Protein AF-K1SQB2-F1 (afdb_monomer_lite)

Structure (mmCIF, N/CA/C/O backbone):
data_AF-K1SQB2-F1
#
_entry.id   AF-K1SQB2-F1
#
loop_
_atom_site.group_PDB
_atom_site.id
_atom_site.type_symbol
_atom_site.label_atom_id
_atom_site.label_alt_id
_atom_site.label_comp_id
_atom_site.labe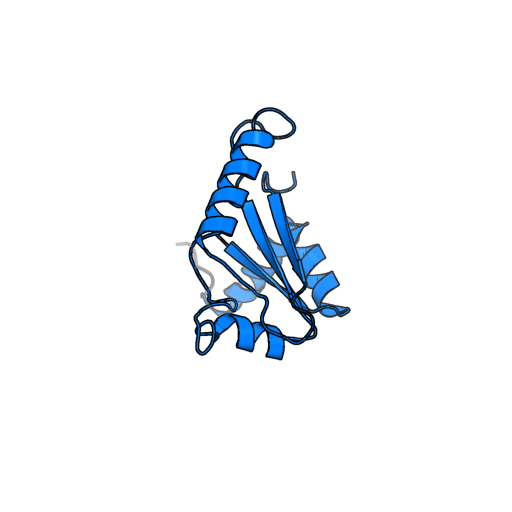l_asym_id
_atom_site.label_entity_id
_atom_site.label_seq_id
_atom_site.pdbx_PDB_ins_code
_atom_site.Cartn_x
_atom_site.Cartn_y
_atom_site.Cartn_z
_atom_site.occupancy
_atom_site.B_iso_or_equiv
_atom_site.auth_seq_id
_atom_site.auth_comp_id
_atom_site.auth_asym_id
_atom_site.auth_atom_id
_atom_site.pdbx_PDB_model_num
ATOM 1 N N . MET A 1 1 ? -14.455 -5.661 17.498 1.00 38.81 1 MET A N 1
ATOM 2 C CA . MET A 1 1 ? -14.642 -4.506 16.597 1.00 38.81 1 MET A CA 1
ATOM 3 C C . MET A 1 1 ? -13.498 -4.532 15.601 1.00 38.81 1 MET A C 1
ATOM 5 O O . MET A 1 1 ? -12.376 -4.773 16.030 1.00 38.81 1 MET A O 1
ATOM 9 N N . ALA A 1 2 ? -13.785 -4.432 14.299 1.00 43.97 2 ALA A N 1
ATOM 10 C CA . ALA A 1 2 ? -12.744 -4.338 13.270 1.00 43.97 2 ALA A CA 1
ATOM 11 C C . ALA A 1 2 ? -11.840 -3.124 13.569 1.00 43.97 2 ALA A C 1
ATOM 13 O O . ALA A 1 2 ? -12.333 -2.174 14.186 1.00 43.97 2 ALA A O 1
ATOM 14 N N . PRO A 1 3 ? -10.546 -3.140 13.206 1.00 58.38 3 PRO A N 1
ATOM 15 C CA . PRO A 1 3 ? -9.677 -2.017 13.519 1.00 58.38 3 PRO A CA 1
ATOM 16 C C . PRO A 1 3 ? -10.217 -0.755 12.834 1.00 58.38 3 PRO A C 1
ATOM 18 O O . PRO A 1 3 ? -10.704 -0.818 11.707 1.00 58.38 3 PRO A O 1
ATOM 21 N N . HIS A 1 4 ? -10.173 0.378 13.539 1.00 74.69 4 HIS A N 1
ATOM 22 C CA . HIS A 1 4 ? -10.635 1.698 13.092 1.00 74.69 4 HIS A CA 1
ATOM 23 C C . HIS A 1 4 ? -9.730 2.287 11.992 1.00 74.69 4 HIS A C 1
ATOM 25 O O . HIS A 1 4 ? -9.254 3.414 12.104 1.00 74.69 4 HIS A O 1
ATOM 31 N N . CYS A 1 5 ? -9.444 1.514 10.950 1.00 83.31 5 CYS A N 1
ATOM 32 C CA . CYS A 1 5 ? -8.560 1.894 9.863 1.00 83.31 5 CYS A CA 1
ATOM 33 C C . CYS A 1 5 ? -9.276 1.838 8.511 1.00 83.31 5 CYS A C 1
ATOM 35 O O . CYS A 1 5 ? -10.364 1.272 8.358 1.00 83.31 5 CYS A O 1
ATOM 37 N N . VAL A 1 6 ? -8.651 2.481 7.535 1.00 88.75 6 VAL A N 1
ATOM 38 C CA . VAL A 1 6 ? -9.061 2.529 6.134 1.00 88.75 6 VAL A CA 1
ATOM 39 C C . VAL A 1 6 ? -7.988 1.823 5.322 1.00 88.75 6 VAL A C 1
ATOM 41 O O . VAL A 1 6 ? -6.798 2.020 5.564 1.00 88.75 6 VAL A O 1
ATOM 44 N N . TYR A 1 7 ? -8.397 1.024 4.342 1.00 89.94 7 TYR A N 1
ATOM 45 C CA . TYR A 1 7 ? -7.470 0.350 3.440 1.00 89.94 7 TYR A CA 1
ATOM 46 C C . TYR A 1 7 ? -7.554 0.959 2.041 1.00 89.94 7 TYR A C 1
ATOM 48 O O . TYR A 1 7 ? -8.592 0.876 1.386 1.00 89.94 7 TYR A O 1
ATOM 56 N N . ALA A 1 8 ? -6.456 1.549 1.574 1.00 92.62 8 ALA A N 1
ATOM 57 C CA . ALA A 1 8 ? -6.268 1.904 0.174 1.00 92.62 8 ALA A CA 1
ATOM 58 C C . ALA A 1 8 ? -5.787 0.657 -0.582 1.00 92.62 8 ALA A C 1
ATOM 60 O O . ALA A 1 8 ? -4.720 0.122 -0.286 1.00 92.62 8 ALA A O 1
ATOM 61 N N . VAL A 1 9 ? -6.594 0.152 -1.516 1.00 93.12 9 VAL A N 1
ATOM 62 C CA . VAL A 1 9 ? -6.313 -1.107 -2.220 1.00 93.12 9 VAL A CA 1
ATOM 63 C C . VAL A 1 9 ? -5.811 -0.817 -3.630 1.00 93.12 9 VAL A C 1
ATOM 65 O O . VAL A 1 9 ? -6.504 -0.181 -4.422 1.00 93.12 9 VAL A O 1
ATOM 68 N N . TYR A 1 10 ? -4.632 -1.337 -3.960 1.00 94.38 10 TYR A N 1
ATOM 69 C CA . TYR A 1 10 ? -3.994 -1.197 -5.263 1.00 94.38 10 TYR A CA 1
ATOM 70 C C . TYR A 1 10 ? -3.811 -2.568 -5.907 1.00 94.38 10 TYR A C 1
ATOM 72 O O . TYR A 1 10 ? -3.407 -3.529 -5.251 1.00 94.38 10 TYR A O 1
ATOM 80 N N . ASN A 1 11 ? -4.073 -2.668 -7.210 1.00 92.12 11 ASN A N 1
ATOM 81 C CA . ASN A 1 11 ? -3.845 -3.892 -7.971 1.00 92.12 11 ASN A CA 1
ATOM 82 C C . ASN A 1 11 ? -2.673 -3.718 -8.931 1.00 92.12 11 ASN A C 1
ATOM 84 O O . ASN A 1 11 ? -2.754 -2.975 -9.903 1.00 92.12 11 ASN A O 1
ATOM 88 N N . THR A 1 12 ? -1.584 -4.416 -8.629 1.00 89.62 12 THR A N 1
ATOM 89 C CA . THR A 1 12 ? -0.325 -4.403 -9.383 1.00 89.62 12 THR A CA 1
ATOM 90 C C . THR A 1 12 ? -0.343 -5.375 -10.567 1.00 89.62 12 THR A C 1
ATOM 92 O O . THR A 1 12 ? 0.456 -5.245 -11.497 1.00 89.62 12 THR A O 1
ATOM 95 N N . GLY A 1 13 ?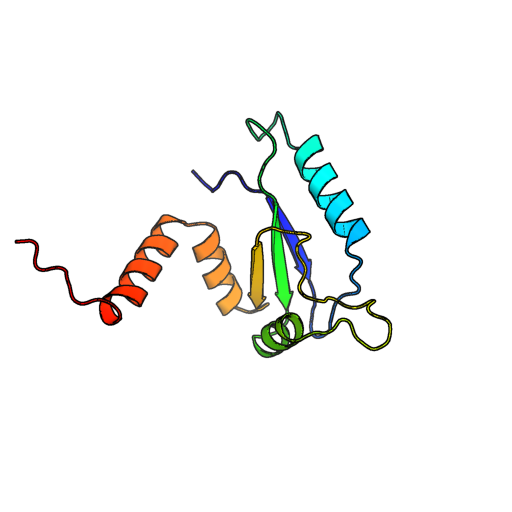 -1.263 -6.347 -10.573 1.00 87.44 13 GLY A N 1
ATOM 96 C CA . GLY A 1 13 ? -1.243 -7.455 -11.523 1.00 87.44 13 GLY A CA 1
ATOM 97 C C . GLY A 1 13 ? 0.100 -8.187 -11.466 1.00 87.44 13 GLY A C 1
ATOM 98 O O . GLY A 1 13 ? 0.449 -8.759 -10.434 1.00 87.44 13 GLY A O 1
ATOM 99 N N . ASN A 1 14 ? 0.858 -8.121 -12.565 1.00 87.75 14 ASN A N 1
ATOM 100 C CA . ASN A 1 14 ? 2.172 -8.766 -12.707 1.00 87.75 14 ASN A CA 1
ATOM 101 C C . ASN A 1 14 ? 3.310 -7.746 -12.921 1.00 87.75 14 ASN A C 1
ATOM 103 O O . ASN A 1 14 ? 4.402 -8.107 -13.372 1.00 87.75 14 ASN A O 1
ATOM 107 N N . THR A 1 15 ? 3.057 -6.455 -12.678 1.00 89.94 15 THR A N 1
ATOM 108 C CA . THR A 1 15 ? 4.001 -5.369 -12.984 1.00 89.94 15 THR A CA 1
ATOM 109 C C . THR A 1 15 ? 4.040 -4.314 -11.886 1.00 89.94 15 THR A C 1
ATOM 111 O O . THR A 1 15 ? 3.095 -4.152 -11.124 1.00 89.94 15 THR A O 1
ATOM 114 N N . LEU A 1 16 ? 5.134 -3.554 -11.811 1.00 91.75 16 LEU A N 1
ATOM 115 C CA . LEU A 1 16 ? 5.215 -2.429 -10.883 1.00 91.75 16 LEU A CA 1
ATOM 116 C C . LEU A 1 16 ? 4.229 -1.328 -11.293 1.00 91.75 16 LEU A C 1
ATOM 118 O O . LEU A 1 16 ? 4.191 -0.915 -12.453 1.00 91.75 16 LEU A O 1
ATOM 122 N N . LEU A 1 17 ? 3.465 -0.833 -10.321 1.00 91.81 17 LEU A N 1
ATOM 123 C CA . LEU A 1 17 ? 2.553 0.291 -10.509 1.00 91.81 17 LEU A CA 1
ATOM 124 C C . LEU A 1 17 ? 3.324 1.572 -10.803 1.00 91.81 17 LEU A C 1
ATOM 126 O O . LEU A 1 17 ? 4.430 1.770 -10.301 1.00 91.81 17 LEU A O 1
ATOM 130 N N . LYS A 1 18 ? 2.702 2.481 -11.556 1.00 92.94 18 LYS A N 1
ATOM 131 C CA . LYS A 1 18 ? 3.126 3.881 -11.526 1.00 92.94 18 LYS A CA 1
ATOM 132 C C . LYS A 1 18 ? 2.807 4.450 -10.153 1.00 92.94 18 LYS A C 1
ATOM 134 O O . LYS A 1 18 ? 1.702 4.250 -9.658 1.00 92.94 18 LYS A O 1
ATOM 139 N N . TRP A 1 19 ? 3.770 5.144 -9.568 1.00 94.44 19 TRP A N 1
ATOM 140 C CA . TRP A 1 19 ? 3.669 5.620 -8.198 1.00 94.44 19 TRP A CA 1
ATOM 141 C C . TRP A 1 19 ? 4.303 6.995 -8.067 1.00 94.44 19 TRP A C 1
ATOM 143 O O . TRP A 1 19 ? 5.379 7.245 -8.615 1.00 94.44 19 TRP A O 1
ATOM 153 N N . GLU A 1 20 ? 3.633 7.888 -7.349 1.00 94.38 20 GLU A N 1
ATOM 154 C CA . GLU A 1 20 ? 4.118 9.240 -7.103 1.00 94.38 20 GLU A CA 1
ATOM 155 C C . GLU A 1 20 ? 3.850 9.618 -5.648 1.00 94.38 20 GLU A C 1
ATOM 157 O O . GLU A 1 20 ? 2.711 9.841 -5.243 1.00 94.38 20 GLU A O 1
ATOM 162 N N . TYR A 1 21 ? 4.925 9.705 -4.867 1.00 93.00 21 TYR A N 1
ATOM 163 C CA . TYR A 1 21 ? 4.865 9.887 -3.418 1.00 93.00 21 TYR A CA 1
ATOM 164 C C . TYR A 1 21 ? 4.010 11.087 -2.981 1.00 93.00 21 TYR A C 1
ATOM 166 O O . TYR A 1 21 ? 3.226 10.976 -2.040 1.00 93.00 21 TYR A O 1
ATOM 174 N N . LYS A 1 22 ? 4.122 12.248 -3.646 1.00 93.38 22 LYS A N 1
ATOM 175 C CA . LYS A 1 22 ? 3.385 13.448 -3.214 1.00 93.38 22 LYS A CA 1
ATOM 176 C C . LYS A 1 22 ? 1.885 13.300 -3.437 1.00 93.38 22 LYS A C 1
ATOM 178 O O . LYS A 1 22 ? 1.110 13.832 -2.643 1.00 93.38 22 LYS A O 1
ATOM 183 N N . THR A 1 23 ? 1.479 12.608 -4.495 1.00 93.81 23 THR A N 1
ATOM 184 C CA . THR A 1 23 ? 0.079 12.291 -4.776 1.00 93.81 23 THR A CA 1
ATOM 185 C C . THR A 1 23 ? -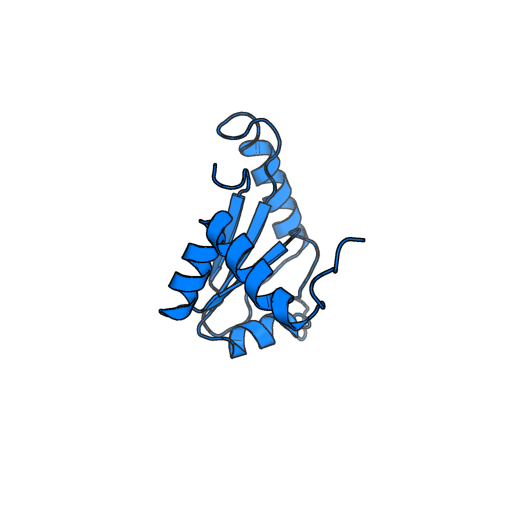0.484 11.382 -3.692 1.00 93.81 23 THR A C 1
ATOM 187 O O . THR A 1 23 ? -1.537 11.698 -3.146 1.00 93.81 23 THR A O 1
ATOM 190 N N . GLU A 1 24 ? 0.245 10.340 -3.296 1.00 94.44 24 GLU A N 1
ATOM 191 C CA . GLU A 1 24 ? -0.222 9.389 -2.277 1.00 94.44 24 GLU A CA 1
ATOM 192 C C . GLU A 1 24 ? -0.281 10.015 -0.876 1.00 94.44 24 GLU A C 1
ATOM 194 O O . GLU A 1 24 ? -1.267 9.844 -0.164 1.00 94.44 24 GLU A O 1
ATOM 199 N N . VAL A 1 25 ? 0.693 10.854 -0.500 1.00 94.69 25 VAL A N 1
ATOM 200 C CA . VAL A 1 25 ? 0.633 11.625 0.760 1.00 94.69 25 VAL A CA 1
ATOM 201 C C . VAL A 1 25 ? -0.585 12.552 0.790 1.00 94.69 25 VAL A C 1
ATOM 203 O O . VAL A 1 25 ? -1.271 12.652 1.809 1.00 94.69 25 VAL A O 1
ATOM 206 N N . ARG A 1 26 ? -0.882 13.229 -0.327 1.00 95.44 26 ARG A N 1
ATOM 207 C CA . ARG A 1 26 ? -2.070 14.089 -0.440 1.00 95.44 26 ARG A CA 1
ATOM 208 C C . ARG A 1 26 ? -3.358 13.280 -0.360 1.00 95.44 26 ARG A C 1
ATOM 210 O O . ARG A 1 26 ? -4.288 13.716 0.313 1.00 95.44 26 ARG A O 1
ATOM 217 N N . LEU A 1 27 ? -3.407 12.120 -1.014 1.00 93.50 27 LEU A N 1
ATOM 218 C CA . LEU A 1 27 ? -4.547 11.212 -0.956 1.00 93.50 27 LEU A CA 1
ATOM 219 C C . LEU A 1 27 ? -4.779 10.712 0.474 1.00 93.50 27 LEU A C 1
ATOM 221 O O . LEU A 1 27 ? -5.905 10.773 0.955 1.00 93.50 27 LEU A O 1
ATOM 225 N N . ASN A 1 28 ? -3.727 10.282 1.174 1.00 93.50 28 ASN A N 1
ATOM 226 C CA . ASN A 1 28 ? -3.808 9.838 2.564 1.00 93.50 28 ASN A CA 1
ATOM 227 C C . ASN A 1 28 ? -4.362 10.955 3.469 1.00 93.50 28 ASN A C 1
ATOM 229 O O . ASN A 1 28 ? -5.366 10.756 4.150 1.00 93.50 28 ASN A O 1
ATOM 233 N N . ALA A 1 29 ? -3.800 12.166 3.391 1.00 92.94 29 ALA A N 1
ATOM 234 C CA . ALA A 1 29 ? -4.301 13.318 4.145 1.00 92.94 29 ALA A CA 1
ATOM 235 C C . ALA A 1 29 ? -5.768 13.652 3.814 1.00 92.94 29 ALA A C 1
ATOM 237 O O . ALA A 1 29 ? -6.551 13.972 4.708 1.00 92.94 29 ALA A O 1
ATOM 238 N N . PHE A 1 30 ? -6.158 13.547 2.540 1.00 93.31 30 PHE A N 1
ATOM 239 C CA . PHE A 1 30 ? -7.537 13.765 2.107 1.00 93.31 30 PHE A CA 1
ATOM 240 C C . PHE A 1 30 ? -8.497 12.719 2.687 1.00 93.31 30 PHE A C 1
ATOM 242 O O . PHE A 1 30 ? -9.550 13.083 3.205 1.00 93.31 30 PHE A O 1
ATOM 249 N N . LEU A 1 31 ? -8.127 11.436 2.656 1.00 90.75 31 LEU A N 1
ATOM 250 C CA . LEU A 1 31 ? -8.921 10.350 3.236 1.00 90.75 31 LEU A CA 1
ATOM 251 C C . LEU A 1 31 ? -9.089 10.527 4.746 1.00 90.75 31 LEU A C 1
ATOM 253 O O . LEU A 1 31 ? -10.206 10.428 5.248 1.00 90.75 31 LEU A O 1
ATOM 257 N N . GLN A 1 32 ? -8.006 10.850 5.457 1.00 90.94 32 GLN A N 1
ATOM 258 C CA . GLN A 1 32 ? -8.050 11.134 6.892 1.00 90.94 32 GLN A CA 1
ATOM 259 C C . GLN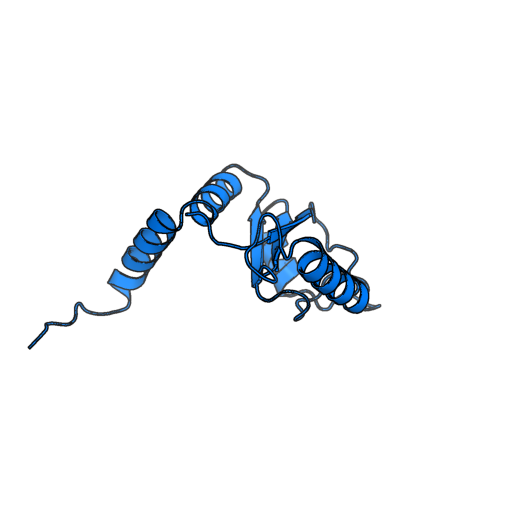 A 1 32 ? -8.988 12.301 7.206 1.00 90.94 32 GLN A C 1
ATOM 261 O O . GLN A 1 32 ? -9.815 12.208 8.110 1.00 90.94 32 GLN A O 1
ATOM 266 N N . HIS A 1 33 ? -8.890 13.386 6.434 1.00 91.00 33 HIS A N 1
ATOM 267 C CA . HIS A 1 33 ? -9.708 14.577 6.630 1.00 91.00 33 HIS A CA 1
ATOM 268 C C . HIS A 1 33 ? -11.186 14.361 6.285 1.00 91.00 33 HIS A C 1
ATOM 270 O O . HIS A 1 33 ? -12.047 14.935 6.941 1.00 91.00 33 HIS A O 1
ATOM 276 N N . TYR A 1 34 ? -11.500 13.579 5.252 1.00 89.62 34 TYR A N 1
ATOM 277 C CA . TYR A 1 34 ? -12.883 13.382 4.815 1.00 89.62 34 TYR A CA 1
ATOM 278 C C . TYR A 1 34 ? -13.627 12.350 5.666 1.00 89.62 34 TYR A C 1
ATOM 280 O O . TYR A 1 34 ? -14.825 12.477 5.895 1.00 89.62 34 TYR A O 1
ATOM 288 N N . LEU A 1 35 ? -12.916 11.327 6.141 1.00 87.81 35 LEU A N 1
ATOM 289 C CA . LEU A 1 35 ? -13.501 10.237 6.920 1.00 87.81 35 LEU A CA 1
ATOM 290 C C . LEU A 1 35 ? -13.512 10.520 8.431 1.00 87.81 35 LEU A C 1
ATOM 292 O O . LEU A 1 35 ? -14.116 9.755 9.186 1.00 87.81 35 LEU A O 1
ATOM 296 N N . GLN A 1 36 ? -12.884 11.614 8.884 1.00 85.88 36 GLN A N 1
ATOM 297 C CA . GLN A 1 36 ? -13.010 12.061 10.271 1.00 85.88 36 GLN A CA 1
ATOM 298 C C . GLN A 1 36 ? -14.450 12.528 10.546 1.00 85.88 36 GLN A C 1
ATOM 300 O O . GLN A 1 36 ? -15.017 13.343 9.820 1.00 85.88 36 GLN A O 1
ATOM 305 N N . GLY A 1 37 ? -15.051 12.027 11.620 1.00 78.19 37 GLY A N 1
ATOM 306 C CA . GLY A 1 37 ? -16.387 12.412 12.075 1.00 78.19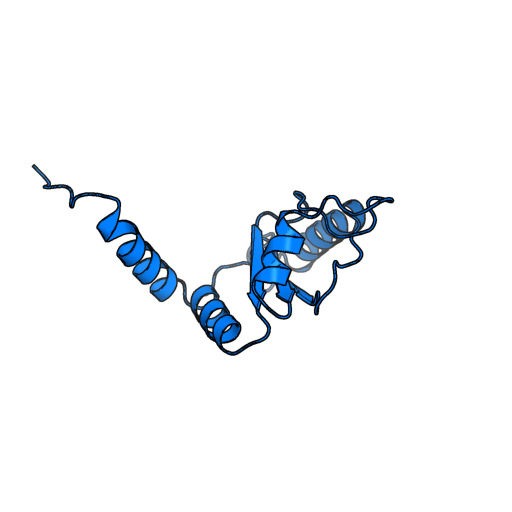 37 GLY A CA 1
ATOM 307 C C . GLY A 1 37 ? -17.435 11.323 11.862 1.00 78.19 37 GLY A C 1
ATOM 308 O O . GLY A 1 37 ? -18.157 11.015 12.803 1.00 78.19 37 GLY A O 1
ATOM 309 N N . LEU A 1 38 ? -17.506 10.704 10.678 1.00 73.75 38 LEU A N 1
ATOM 310 C CA . LEU A 1 38 ? -18.405 9.580 10.373 1.00 73.75 38 LEU A CA 1
ATOM 311 C C . LEU A 1 38 ? -17.799 8.728 9.237 1.00 73.75 38 LEU A C 1
ATOM 313 O O . LEU A 1 38 ? -17.537 9.274 8.168 1.00 73.75 38 LEU A O 1
ATOM 317 N N . PRO A 1 39 ? -17.599 7.405 9.402 1.00 77.75 39 PRO A N 1
ATOM 318 C CA . PRO A 1 39 ? -17.927 6.563 10.559 1.00 77.75 39 PRO A CA 1
ATOM 319 C C . PRO A 1 39 ? -16.864 6.570 11.680 1.00 77.75 39 PRO A C 1
ATOM 321 O O . PRO A 1 39 ? -16.996 5.808 12.637 1.00 77.75 39 PRO A O 1
ATOM 324 N N . TYR A 1 40 ? -15.805 7.384 11.581 1.00 83.00 40 TYR A N 1
ATOM 325 C CA . TYR A 1 40 ? -14.670 7.345 12.512 1.00 83.00 40 TYR A CA 1
ATOM 326 C C . TYR A 1 40 ? -14.690 8.495 13.527 1.00 83.00 40 TYR A C 1
ATOM 328 O O . TYR A 1 40 ? -14.917 9.653 13.184 1.00 83.00 40 TYR A O 1
ATOM 336 N N . HIS A 1 41 ? -14.387 8.184 14.789 1.00 79.25 41 HIS A N 1
ATOM 337 C CA . HIS A 1 41 ? -14.292 9.154 15.886 1.00 79.25 41 HIS A CA 1
ATOM 338 C C . HIS A 1 41 ? -12.898 9.815 15.908 1.00 79.25 41 HIS A C 1
ATOM 340 O O . HIS A 1 41 ? -12.143 9.667 16.865 1.00 79.25 41 HIS A O 1
ATOM 346 N N . GLY A 1 42 ? -12.541 10.495 14.815 1.00 84.31 42 GLY A N 1
ATOM 347 C CA . GLY A 1 42 ? -11.230 11.116 14.590 1.00 84.31 42 GLY A CA 1
ATOM 348 C C . GLY A 1 42 ? -10.609 10.712 13.247 1.00 84.31 42 GLY A C 1
ATOM 349 O O . GLY A 1 42 ? -11.225 9.934 12.516 1.00 84.31 42 GLY A O 1
ATOM 350 N N . PRO A 1 43 ? -9.417 11.237 12.902 1.00 85.50 43 PRO A N 1
ATOM 351 C CA . PRO A 1 43 ? -8.717 10.870 11.674 1.00 85.50 43 PRO A CA 1
ATOM 352 C C . PRO A 1 43 ? -8.367 9.373 11.701 1.00 85.50 43 PRO A C 1
ATOM 354 O O . PRO A 1 43 ? -7.606 8.954 12.578 1.00 85.50 43 PRO A O 1
ATOM 357 N N . PRO A 1 44 ? -8.921 8.543 10.799 1.00 90.06 44 PRO A N 1
ATOM 358 C CA . PRO A 1 44 ? -8.610 7.121 10.786 1.00 90.06 44 PRO A CA 1
ATOM 359 C C . PRO A 1 44 ? -7.193 6.874 10.279 1.00 90.06 44 PRO A C 1
ATOM 361 O O . PRO A 1 44 ? -6.713 7.563 9.381 1.00 90.06 44 PRO A O 1
ATOM 364 N N . THR A 1 45 ? -6.544 5.825 10.776 1.00 89.81 45 THR A N 1
ATOM 365 C CA . THR A 1 45 ? -5.284 5.371 10.184 1.00 89.81 45 THR A CA 1
ATOM 366 C C . THR A 1 45 ? -5.546 4.768 8.806 1.00 89.81 45 THR A C 1
ATOM 368 O O . THR A 1 45 ? -6.465 3.963 8.643 1.00 89.81 45 THR A O 1
ATOM 371 N N . VAL A 1 46 ? -4.733 5.132 7.811 1.00 91.50 46 VAL A N 1
ATOM 372 C CA . VAL A 1 46 ? -4.842 4.596 6.449 1.00 91.50 46 VAL A CA 1
ATOM 373 C C . VAL A 1 46 ? -3.670 3.663 6.166 1.00 91.50 46 VAL A C 1
ATOM 375 O O . VAL A 1 46 ? -2.508 4.061 6.260 1.00 91.50 46 VAL A O 1
ATOM 378 N N . TYR A 1 47 ? -3.983 2.427 5.794 1.00 92.19 47 TYR A N 1
ATOM 379 C CA . TYR A 1 47 ? -3.019 1.415 5.374 1.00 92.19 47 TYR A CA 1
ATOM 380 C C . TYR A 1 47 ? -3.180 1.110 3.890 1.00 92.19 47 TYR A C 1
ATOM 382 O O . TYR A 1 47 ? -4.278 1.203 3.344 1.00 92.19 47 TYR A O 1
ATOM 390 N N . ALA A 1 48 ? -2.097 0.707 3.237 1.00 94.31 48 ALA A N 1
ATOM 391 C CA . ALA A 1 48 ? -2.131 0.276 1.850 1.00 94.31 48 ALA A CA 1
ATOM 392 C C . ALA A 1 48 ? -2.173 -1.253 1.759 1.00 94.31 48 ALA A C 1
ATOM 394 O O . ALA A 1 48 ? -1.461 -1.954 2.477 1.00 94.31 48 ALA A O 1
ATOM 395 N N . ILE A 1 49 ? -2.988 -1.774 0.846 1.00 94.06 49 ILE A N 1
ATOM 396 C CA . ILE A 1 49 ? -2.983 -3.178 0.437 1.00 94.06 49 ILE A CA 1
ATOM 397 C C . ILE A 1 49 ? -2.589 -3.233 -1.033 1.00 94.06 49 ILE A C 1
ATOM 399 O O . ILE A 1 49 ? -3.294 -2.722 -1.899 1.00 94.06 49 ILE A O 1
ATOM 403 N N . MET A 1 50 ? -1.476 -3.893 -1.312 1.00 94.94 50 MET A N 1
ATOM 404 C CA . MET A 1 50 ? -0.997 -4.206 -2.648 1.00 94.94 50 MET A CA 1
ATOM 405 C C . MET A 1 50 ? -1.446 -5.617 -3.013 1.00 94.94 50 MET A C 1
ATOM 407 O O . MET A 1 50 ? -1.139 -6.578 -2.314 1.00 94.94 50 MET A O 1
ATOM 411 N N . THR A 1 51 ? -2.162 -5.751 -4.120 1.00 95.12 51 THR A N 1
ATOM 412 C CA . THR A 1 51 ? -2.565 -7.048 -4.668 1.00 95.12 51 THR A CA 1
ATOM 413 C C . THR A 1 51 ? -1.780 -7.357 -5.936 1.00 95.12 51 THR A C 1
ATOM 415 O O . THR A 1 51 ? -1.491 -6.449 -6.716 1.00 95.12 51 THR A O 1
ATOM 418 N N . GLY A 1 52 ? -1.393 -8.613 -6.151 1.00 94.31 52 GLY A N 1
ATOM 419 C CA . GLY A 1 52 ? -0.583 -9.040 -7.304 1.00 94.31 52 GLY A CA 1
ATOM 420 C C . GLY A 1 52 ? -0.739 -10.530 -7.589 1.00 94.31 52 GLY A C 1
ATOM 421 O O . GLY A 1 52 ? -1.430 -11.210 -6.846 1.00 94.31 52 GLY A O 1
ATOM 422 N N . SER A 1 53 ? -0.144 -11.063 -8.655 1.00 92.06 53 SER A N 1
ATOM 423 C CA . SER A 1 53 ? -0.330 -12.478 -9.036 1.00 92.06 53 SER A CA 1
ATOM 424 C C . SER A 1 53 ? 0.109 -13.484 -7.970 1.00 92.06 53 SER A C 1
ATOM 426 O O . SER A 1 53 ? -0.594 -14.456 -7.694 1.00 92.06 53 SER A O 1
ATOM 428 N N . ASP A 1 54 ? 1.280 -13.259 -7.385 1.00 91.50 54 ASP A N 1
ATOM 429 C CA . ASP A 1 54 ? 2.013 -14.235 -6.584 1.00 91.50 54 ASP A CA 1
ATOM 430 C C . ASP A 1 54 ? 3.016 -13.538 -5.647 1.00 91.50 54 ASP A C 1
ATOM 432 O O . ASP A 1 54 ? 3.116 -12.310 -5.588 1.00 91.50 54 ASP A O 1
ATOM 436 N N . MET A 1 55 ? 3.769 -14.339 -4.893 1.00 91.56 55 MET A N 1
ATOM 437 C CA . MET A 1 55 ? 4.799 -13.837 -3.984 1.00 91.56 55 MET A CA 1
ATOM 438 C C . MET A 1 55 ? 6.045 -13.303 -4.705 1.00 91.56 55 MET A C 1
ATOM 440 O O . MET A 1 55 ? 6.758 -12.484 -4.124 1.00 91.56 55 MET A O 1
ATOM 444 N N . ASP A 1 56 ? 6.292 -13.678 -5.964 1.00 93.12 56 ASP A N 1
ATOM 445 C CA . ASP A 1 56 ? 7.385 -13.089 -6.747 1.00 93.12 56 ASP A CA 1
ATOM 446 C C . ASP A 1 56 ? 7.083 -11.617 -7.038 1.00 93.12 56 ASP A C 1
ATOM 448 O O . ASP A 1 56 ? 7.970 -10.762 -6.957 1.00 93.12 56 ASP A O 1
ATOM 452 N N . MET A 1 57 ? 5.815 -11.287 -7.305 1.00 93.94 57 MET A N 1
ATOM 453 C CA . MET A 1 57 ? 5.369 -9.901 -7.419 1.00 93.94 57 MET A CA 1
ATOM 454 C C . MET A 1 57 ? 5.547 -9.139 -6.097 1.00 93.94 57 MET A C 1
ATOM 456 O O . MET A 1 57 ? 6.014 -7.997 -6.114 1.00 93.94 57 MET A O 1
ATOM 460 N N . ALA A 1 58 ? 5.267 -9.773 -4.953 1.00 93.31 58 ALA A N 1
ATOM 461 C CA . ALA A 1 58 ? 5.526 -9.188 -3.632 1.00 93.31 58 ALA A CA 1
ATOM 462 C C . ALA A 1 58 ? 7.008 -8.823 -3.454 1.00 93.31 58 ALA A C 1
ATOM 464 O O . ALA A 1 58 ? 7.346 -7.705 -3.061 1.00 93.31 58 ALA A O 1
ATOM 465 N N . PHE A 1 59 ? 7.902 -9.751 -3.805 1.00 93.94 59 PHE A N 1
ATOM 466 C CA . PHE A 1 59 ? 9.345 -9.546 -3.718 1.00 93.94 59 PHE A CA 1
ATOM 467 C C . PHE A 1 59 ? 9.832 -8.434 -4.655 1.00 93.94 59 PHE A C 1
ATOM 469 O O . PHE A 1 59 ? 10.683 -7.622 -4.279 1.00 93.94 59 PHE A O 1
ATOM 476 N N . ARG A 1 60 ? 9.258 -8.338 -5.860 1.00 93.94 60 ARG A N 1
ATOM 477 C CA . ARG A 1 60 ? 9.550 -7.244 -6.799 1.00 93.94 60 ARG A CA 1
ATOM 478 C C . ARG A 1 60 ? 9.123 -5.886 -6.254 1.00 93.94 60 ARG A C 1
ATOM 480 O O . ARG A 1 60 ? 9.869 -4.932 -6.430 1.00 93.94 60 ARG A O 1
ATOM 487 N N . LEU A 1 61 ? 7.964 -5.781 -5.598 1.00 93.88 61 LEU A N 1
ATOM 488 C CA . LEU A 1 61 ? 7.531 -4.528 -4.961 1.00 93.88 61 LEU A CA 1
ATOM 489 C C . LEU A 1 61 ? 8.485 -4.125 -3.836 1.00 93.88 61 LEU A C 1
ATOM 491 O O . LEU A 1 61 ? 8.875 -2.963 -3.761 1.00 93.88 61 LEU A O 1
ATOM 495 N N . LEU A 1 62 ? 8.890 -5.092 -3.008 1.00 93.19 62 LEU A N 1
ATOM 496 C CA . LEU A 1 62 ? 9.778 -4.866 -1.868 1.00 93.19 62 LEU A CA 1
ATOM 497 C C . LEU A 1 62 ? 11.177 -4.403 -2.292 1.00 93.19 62 LEU A C 1
ATOM 499 O O . LEU A 1 62 ? 11.764 -3.536 -1.652 1.00 93.19 62 LEU A O 1
ATOM 503 N N . THR A 1 63 ? 11.713 -4.971 -3.373 1.00 93.38 63 THR A N 1
ATOM 504 C CA . THR A 1 63 ? 13.066 -4.662 -3.869 1.00 93.38 63 THR A CA 1
ATOM 505 C C . THR A 1 63 ? 13.092 -3.580 -4.950 1.00 93.38 63 THR A C 1
ATOM 507 O O . THR A 1 63 ? 14.160 -3.230 -5.460 1.00 93.38 63 THR A O 1
ATOM 510 N N . SER A 1 64 ? 11.934 -3.022 -5.310 1.00 92.81 64 SER A N 1
ATOM 511 C CA . SER A 1 64 ? 11.846 -2.020 -6.366 1.00 92.81 64 SER A CA 1
ATOM 512 C C . SER A 1 64 ? 12.515 -0.705 -5.971 1.00 92.81 64 SER A C 1
ATOM 514 O O . SER A 1 64 ? 12.229 -0.106 -4.937 1.00 92.81 64 SER A O 1
ATOM 516 N N . THR A 1 65 ? 13.339 -0.191 -6.882 1.00 91.88 65 THR A N 1
ATOM 517 C CA . THR A 1 65 ? 13.989 1.124 -6.792 1.00 91.88 65 THR A CA 1
ATOM 518 C C . THR A 1 65 ? 13.291 2.183 -7.657 1.00 91.88 65 THR A C 1
ATOM 520 O O . THR A 1 65 ? 13.868 3.223 -7.978 1.00 91.88 65 THR A O 1
ATOM 523 N N . GLY A 1 66 ? 12.046 1.925 -8.074 1.00 88.12 66 GLY A N 1
ATOM 524 C CA . GLY A 1 66 ? 11.224 2.851 -8.863 1.00 88.12 66 GLY A CA 1
ATOM 525 C C . GLY A 1 66 ? 11.608 2.970 -10.348 1.00 88.12 66 GLY A C 1
ATOM 526 O O . GLY A 1 66 ? 11.030 3.780 -11.084 1.00 88.12 66 GLY A O 1
ATOM 527 N N . GLY A 1 67 ? 12.560 2.153 -10.810 1.00 87.81 67 GLY A N 1
ATOM 528 C CA . GLY A 1 67 ? 13.036 2.114 -12.194 1.00 87.81 67 GLY A CA 1
ATOM 529 C C . GLY A 1 67 ? 13.840 3.352 -12.617 1.00 87.81 67 GLY A C 1
ATOM 530 O O . GLY A 1 67 ? 14.102 4.257 -11.829 1.00 87.81 67 GLY A O 1
ATOM 531 N N . TYR A 1 68 ? 14.209 3.418 -13.902 1.00 80.38 68 TYR A N 1
ATOM 532 C CA . TYR A 1 68 ? 15.138 4.427 -14.446 1.00 80.38 68 TYR A CA 1
ATOM 533 C C . TYR A 1 68 ? 14.718 5.888 -14.191 1.00 80.38 68 TYR A C 1
ATOM 535 O O . TYR A 1 68 ? 15.566 6.754 -14.002 1.00 80.38 68 TYR A O 1
ATOM 543 N N . LYS A 1 69 ? 13.407 6.171 -14.156 1.00 85.50 69 LYS A N 1
ATOM 544 C CA . LYS A 1 69 ? 12.862 7.520 -13.910 1.00 85.50 69 LYS A CA 1
ATOM 545 C C . LYS A 1 69 ? 12.269 7.715 -12.511 1.00 85.50 69 LYS A C 1
ATOM 547 O O . LYS A 1 69 ? 11.679 8.763 -12.277 1.00 85.50 69 LYS A O 1
ATOM 552 N N . LYS A 1 70 ? 12.366 6.726 -11.610 1.00 86.75 70 LYS A N 1
ATOM 553 C CA . LYS A 1 70 ? 11.687 6.741 -10.295 1.00 86.75 70 LYS A CA 1
ATOM 554 C C . LYS A 1 70 ? 10.185 7.052 -10.396 1.00 86.75 70 LYS A C 1
ATOM 556 O O . LYS A 1 70 ? 9.641 7.811 -9.607 1.00 86.75 70 LYS A O 1
ATOM 561 N N . THR A 1 71 ? 9.541 6.504 -11.427 1.00 89.62 71 THR A N 1
ATOM 562 C CA . THR A 1 71 ? 8.096 6.687 -11.698 1.00 89.62 71 THR A CA 1
ATOM 563 C C . THR A 1 71 ? 7.282 5.441 -11.373 1.00 89.62 71 THR A C 1
ATOM 565 O O . THR A 1 71 ? 6.057 5.455 -11.486 1.00 89.62 71 THR A O 1
ATOM 568 N N . LEU A 1 72 ? 7.965 4.352 -11.019 1.00 93.12 72 LEU A N 1
ATOM 569 C CA . LEU A 1 72 ? 7.353 3.111 -10.577 1.00 93.12 72 LEU A CA 1
ATOM 570 C C . LEU A 1 72 ? 7.374 3.042 -9.052 1.00 93.12 72 LEU A C 1
ATOM 572 O O . LEU A 1 72 ? 8.155 3.745 -8.410 1.00 93.12 72 LEU A O 1
ATOM 576 N N . PHE A 1 73 ? 6.543 2.162 -8.502 1.00 94.25 73 PHE A N 1
ATOM 577 C CA . PHE A 1 73 ? 6.476 1.893 -7.073 1.00 94.25 73 PHE A CA 1
ATOM 578 C C . PHE A 1 73 ? 7.867 1.677 -6.484 1.00 94.25 73 PHE A C 1
ATOM 580 O O . PHE A 1 73 ? 8.657 0.891 -7.003 1.00 94.25 73 PHE A O 1
ATOM 587 N N . MET A 1 74 ? 8.143 2.384 -5.401 1.00 93.56 74 MET A N 1
ATOM 588 C CA . MET A 1 74 ? 9.283 2.200 -4.519 1.00 93.56 74 MET A CA 1
ATOM 589 C C . MET A 1 74 ? 8.706 2.265 -3.114 1.00 93.56 74 MET A C 1
ATOM 591 O O . MET A 1 74 ? 7.875 3.134 -2.852 1.00 93.56 74 MET A O 1
ATOM 595 N N . LEU A 1 75 ? 9.133 1.358 -2.237 1.00 91.56 75 LEU A N 1
ATOM 596 C CA . LEU A 1 75 ? 8.680 1.380 -0.855 1.00 91.56 75 LEU A CA 1
ATOM 597 C C . LEU A 1 75 ? 9.030 2.735 -0.225 1.00 91.56 75 LEU A C 1
ATOM 599 O O . LEU A 1 75 ? 10.195 3.136 -0.197 1.00 91.56 75 LEU A O 1
ATOM 603 N N . ASP A 1 76 ? 8.007 3.437 0.245 1.00 92.69 76 ASP A N 1
ATOM 604 C CA . ASP A 1 76 ? 8.110 4.770 0.822 1.00 92.69 76 ASP A CA 1
ATOM 605 C C . ASP A 1 76 ? 7.301 4.862 2.123 1.00 92.69 76 ASP A C 1
ATOM 607 O O . ASP A 1 76 ? 6.847 3.857 2.669 1.00 92.69 76 ASP A O 1
ATOM 611 N N . THR A 1 77 ? 7.151 6.080 2.641 1.00 92.94 77 THR A N 1
ATOM 612 C CA . THR A 1 77 ? 6.442 6.368 3.894 1.00 92.94 77 THR A CA 1
ATOM 613 C C . THR A 1 77 ? 5.088 7.043 3.663 1.00 92.94 77 THR A C 1
ATOM 615 O O . THR A 1 77 ? 4.605 7.760 4.537 1.00 92.94 77 THR A O 1
ATOM 618 N N . SER A 1 78 ? 4.492 6.900 2.473 1.00 92.56 78 SER A N 1
ATOM 619 C CA . SER A 1 78 ? 3.182 7.503 2.161 1.00 92.56 78 SER A CA 1
ATOM 620 C C . SER A 1 78 ? 2.049 6.887 2.985 1.00 92.56 78 SER A C 1
ATOM 622 O O . SER A 1 78 ? 1.087 7.577 3.330 1.00 92.56 78 SER A O 1
ATOM 624 N N . TYR A 1 79 ? 2.207 5.618 3.359 1.00 93.25 79 TYR A N 1
ATOM 625 C CA . TYR A 1 79 ? 1.354 4.883 4.283 1.00 93.25 79 TYR A CA 1
ATOM 626 C C . TYR A 1 79 ? 2.195 4.300 5.416 1.00 93.25 79 TYR A C 1
ATOM 628 O O . TYR A 1 79 ? 3.371 3.993 5.234 1.00 93.25 79 TYR A O 1
ATOM 636 N N . GLU A 1 80 ? 1.582 4.123 6.587 1.00 90.00 80 GLU A N 1
ATOM 637 C CA . GLU A 1 80 ? 2.259 3.538 7.751 1.00 90.00 80 GLU A CA 1
ATOM 638 C C . GLU A 1 80 ? 2.570 2.049 7.535 1.00 90.00 80 GLU A C 1
ATOM 640 O O . GLU A 1 80 ? 3.633 1.566 7.912 1.00 90.00 80 GLU A O 1
ATOM 645 N N . HIS A 1 81 ? 1.649 1.332 6.884 1.00 91.38 81 HIS A N 1
ATOM 646 C CA . HIS A 1 81 ? 1.786 -0.087 6.584 1.00 91.38 81 HIS A CA 1
ATOM 647 C C . HIS A 1 81 ? 1.389 -0.378 5.138 1.00 91.38 81 HIS A C 1
ATOM 649 O O . HIS A 1 81 ? 0.354 0.094 4.659 1.00 91.38 81 HIS A O 1
ATOM 655 N N . PHE A 1 82 ? 2.193 -1.218 4.485 1.00 93.31 82 PHE A N 1
ATOM 656 C CA . PHE A 1 82 ? 1.890 -1.841 3.201 1.00 93.31 82 PHE A CA 1
ATOM 657 C C . PHE A 1 82 ? 1.720 -3.346 3.406 1.00 93.31 82 PHE A C 1
ATOM 659 O O . PHE A 1 82 ? 2.670 -4.047 3.750 1.00 93.31 82 PHE A O 1
ATOM 666 N N . TYR A 1 83 ? 0.513 -3.851 3.175 1.00 92.69 83 TYR A N 1
ATOM 667 C CA . TYR A 1 83 ? 0.228 -5.282 3.133 1.00 92.69 83 TYR A CA 1
ATOM 668 C C . TYR A 1 83 ? 0.297 -5.779 1.695 1.00 92.69 83 TYR A C 1
ATOM 670 O O . TYR A 1 83 ? -0.122 -5.072 0.782 1.00 92.69 83 TYR A O 1
ATOM 678 N N . PHE A 1 84 ? 0.766 -7.006 1.488 1.00 93.88 84 PHE A N 1
ATOM 679 C CA . PHE A 1 84 ? 0.666 -7.674 0.195 1.00 93.88 84 PHE A CA 1
ATOM 680 C C . PHE A 1 84 ? -0.308 -8.851 0.273 1.00 93.88 84 PHE A C 1
ATOM 682 O O . PHE A 1 84 ? -0.222 -9.659 1.198 1.00 93.88 84 PHE A O 1
ATOM 689 N N . LEU A 1 85 ? -1.210 -8.960 -0.705 1.00 94.25 85 LEU A N 1
ATOM 690 C CA . LEU A 1 85 ? -2.134 -10.084 -0.857 1.00 94.25 85 LEU A CA 1
ATOM 691 C C . LEU A 1 85 ? -2.030 -10.660 -2.281 1.00 94.25 85 LEU A C 1
ATOM 693 O O . LEU A 1 85 ? -2.307 -9.946 -3.246 1.00 94.25 85 LEU A O 1
ATOM 697 N N . PRO A 1 86 ? -1.667 -11.940 -2.456 1.00 93.94 86 PRO A N 1
ATOM 698 C CA . PRO A 1 86 ? -1.679 -12.558 -3.774 1.00 93.94 86 PRO A CA 1
ATOM 699 C C . PRO A 1 86 ? -3.121 -12.764 -4.272 1.00 93.94 86 PRO A C 1
ATOM 701 O O . PRO A 1 86 ? -4.014 -13.116 -3.510 1.00 93.94 86 PRO A O 1
ATOM 704 N N . ASN A 1 87 ? -3.354 -12.600 -5.570 1.00 91.75 87 ASN A N 1
ATOM 705 C CA . ASN A 1 87 ? -4.647 -12.737 -6.243 1.00 91.75 87 ASN A CA 1
ATOM 706 C C . ASN A 1 87 ? -4.973 -14.213 -6.508 1.00 91.75 87 ASN A C 1
ATOM 708 O O . ASN A 1 87 ? -5.188 -14.640 -7.640 1.00 91.75 87 ASN A O 1
ATOM 712 N N . ASN A 1 88 ? -4.958 -15.011 -5.447 1.00 90.88 88 ASN A N 1
ATOM 713 C CA . ASN A 1 88 ? -5.263 -16.433 -5.463 1.00 90.88 88 ASN A CA 1
ATOM 714 C C . ASN A 1 88 ? -5.950 -16.838 -4.148 1.00 90.88 88 ASN A C 1
ATOM 716 O O . ASN A 1 88 ? -6.176 -16.013 -3.260 1.00 90.88 88 ASN A O 1
ATOM 720 N N . SER A 1 89 ? -6.262 -18.126 -4.007 1.00 90.94 89 SER A N 1
ATOM 721 C CA . SER A 1 89 ? -6.913 -18.661 -2.806 1.00 90.94 89 SER A CA 1
ATOM 722 C C . SER A 1 89 ? -6.137 -18.365 -1.516 1.00 90.94 89 SER A C 1
ATOM 724 O O . SER A 1 89 ? -6.753 -18.143 -0.477 1.00 90.94 89 SER A O 1
ATOM 726 N N . TYR A 1 90 ? -4.802 -18.288 -1.561 1.00 89.88 90 TYR A N 1
ATOM 727 C CA . TYR A 1 90 ? -3.979 -17.933 -0.400 1.00 89.88 90 TYR A CA 1
ATOM 728 C C . TYR A 1 90 ? -4.196 -16.487 0.056 1.00 89.88 90 TYR A C 1
ATOM 730 O O . TYR A 1 90 ? -4.247 -16.227 1.260 1.00 89.88 90 TYR A O 1
ATOM 738 N N . GLY A 1 91 ? -4.391 -15.551 -0.875 1.00 90.31 91 GLY A N 1
ATOM 739 C CA . GLY A 1 91 ? -4.698 -14.162 -0.535 1.00 90.31 91 GLY A CA 1
ATOM 740 C C . GLY A 1 91 ? -6.040 -13.997 0.162 1.00 90.31 91 GLY A C 1
ATOM 741 O O . GLY A 1 91 ? -6.155 -13.171 1.065 1.00 90.31 91 GLY A O 1
ATOM 742 N N . GLU A 1 92 ? -7.034 -14.825 -0.169 1.00 90.81 92 GLU A N 1
ATOM 743 C CA . GLU A 1 92 ? -8.306 -14.835 0.559 1.00 90.81 92 GLU A CA 1
ATOM 744 C C . GLU A 1 92 ? -8.125 -15.253 2.024 1.00 90.81 92 GLU A C 1
ATOM 746 O O . GLU A 1 92 ? -8.741 -14.665 2.917 1.00 90.81 92 GLU A O 1
ATOM 751 N N . TYR A 1 93 ? -7.268 -16.242 2.301 1.00 89.25 93 TYR A N 1
ATOM 752 C CA . TYR A 1 93 ? -6.950 -16.634 3.676 1.00 89.25 93 TYR A CA 1
ATOM 753 C C . TYR A 1 93 ? -6.238 -15.509 4.434 1.00 89.25 93 TYR A C 1
ATOM 755 O O . TYR A 1 93 ? -6.608 -15.222 5.574 1.00 89.25 93 TYR A O 1
ATOM 763 N N . LEU A 1 94 ? -5.278 -14.831 3.798 1.00 88.88 94 LEU A N 1
ATOM 764 C CA . LEU A 1 94 ? -4.599 -13.672 4.386 1.00 88.88 94 LEU A CA 1
ATOM 765 C C . LEU A 1 94 ? -5.568 -12.511 4.651 1.00 88.88 94 LEU A C 1
ATOM 767 O O . LEU A 1 94 ? -5.537 -11.918 5.727 1.00 88.88 94 LEU A O 1
ATOM 771 N N . LEU A 1 95 ? -6.496 -12.232 3.732 1.00 89.00 95 LEU A N 1
ATOM 772 C CA . LEU A 1 95 ? -7.528 -11.216 3.935 1.00 89.00 95 LEU A CA 1
ATOM 773 C C . LEU A 1 95 ? -8.431 -11.561 5.127 1.00 89.00 95 LEU A C 1
ATOM 775 O O . LEU A 1 95 ? -8.726 -10.702 5.957 1.00 89.00 95 LEU A O 1
ATOM 779 N N . ARG A 1 96 ? -8.835 -12.832 5.260 1.00 88.81 96 ARG A N 1
ATOM 780 C CA . ARG A 1 96 ? -9.611 -13.299 6.422 1.00 88.81 96 ARG A CA 1
ATOM 781 C C . ARG A 1 96 ? -8.848 -13.104 7.732 1.00 88.81 96 ARG A C 1
ATOM 783 O O . ARG A 1 96 ? -9.480 -12.758 8.727 1.00 88.81 96 ARG A O 1
ATOM 790 N N . LEU A 1 97 ? -7.526 -13.299 7.738 1.00 85.50 97 LEU A N 1
ATOM 791 C CA . LEU A 1 97 ? -6.681 -13.029 8.907 1.00 85.50 97 LEU A CA 1
ATOM 792 C C . LEU A 1 97 ? -6.644 -11.534 9.253 1.00 85.50 97 LEU A C 1
ATOM 794 O O . LEU A 1 97 ? -6.819 -11.193 10.421 1.00 85.50 97 LEU A O 1
ATOM 798 N N . LEU A 1 98 ? -6.510 -10.646 8.260 1.00 82.19 98 LEU A N 1
ATOM 799 C CA . LEU A 1 98 ? -6.519 -9.189 8.472 1.00 82.19 98 LEU A CA 1
ATOM 800 C C . LEU A 1 98 ? -7.845 -8.687 9.063 1.00 82.19 98 LEU A C 1
ATOM 802 O O . LEU A 1 98 ? -7.855 -7.828 9.941 1.00 82.19 98 LEU A O 1
ATOM 806 N N . VAL A 1 99 ? -8.970 -9.249 8.616 1.00 83.69 99 VAL A N 1
ATOM 807 C CA . VAL A 1 99 ? -10.308 -8.876 9.108 1.00 83.69 99 VAL A CA 1
ATOM 808 C C . VAL A 1 99 ? -10.576 -9.419 10.518 1.00 83.69 99 VAL A C 1
ATOM 810 O O . VAL A 1 99 ? -11.418 -8.887 11.245 1.00 83.69 99 VAL A O 1
ATOM 813 N N . GLN A 1 100 ? -9.875 -10.477 10.933 1.00 85.31 100 GLN A N 1
ATOM 814 C CA . GLN A 1 100 ? -10.131 -11.188 12.183 1.00 85.31 100 GLN A CA 1
ATOM 815 C C . GLN A 1 100 ? -8.929 -11.106 13.132 1.00 85.31 100 GLN A C 1
ATOM 817 O O . GLN A 1 100 ? -8.158 -12.064 13.246 1.00 85.31 100 GLN A O 1
ATOM 822 N N . PRO A 1 101 ? -8.803 -10.006 13.900 1.00 79.12 101 PRO A N 1
ATOM 823 C CA . PRO A 1 101 ? -7.641 -9.766 14.758 1.00 79.12 101 PRO A CA 1
ATOM 824 C C . PRO A 1 101 ? -7.422 -10.864 15.808 1.00 79.12 101 PRO A C 1
ATOM 826 O O . PRO A 1 101 ? -6.286 -11.136 16.179 1.00 79.12 101 PRO A O 1
ATOM 829 N N . GLN A 1 102 ? -8.481 -11.550 16.251 1.00 84.31 102 GLN A N 1
ATOM 830 C CA . GLN A 1 102 ? -8.365 -12.694 17.163 1.00 84.31 102 GLN A CA 1
ATOM 831 C C . GLN A 1 102 ? -7.585 -13.862 16.546 1.00 84.31 102 GLN A C 1
ATOM 833 O O . GLN A 1 102 ? -6.713 -14.422 17.206 1.00 84.31 102 GLN A O 1
ATOM 838 N N . ARG A 1 103 ? -7.844 -14.202 15.274 1.00 83.69 103 ARG A N 1
ATOM 839 C CA . ARG A 1 103 ? -7.085 -15.252 14.575 1.00 83.69 103 ARG A CA 1
ATOM 840 C C . ARG A 1 103 ? -5.655 -14.818 14.301 1.00 83.69 103 ARG A C 1
ATOM 842 O O . ARG A 1 103 ? -4.751 -15.631 14.430 1.00 83.69 103 ARG A O 1
ATOM 849 N N . MET A 1 104 ? -5.448 -13.545 13.963 1.00 83.50 104 MET A N 1
ATOM 850 C CA . MET A 1 104 ? -4.104 -12.995 13.783 1.00 83.50 104 MET A CA 1
ATOM 851 C C . MET A 1 104 ? -3.283 -13.085 15.080 1.00 83.50 104 MET A C 1
ATOM 853 O O . MET A 1 104 ? -2.127 -13.492 15.047 1.00 83.50 104 MET A O 1
ATOM 857 N N . MET A 1 105 ? -3.886 -12.777 16.235 1.00 84.19 105 MET A N 1
ATOM 858 C CA . MET A 1 105 ? -3.231 -12.929 17.540 1.00 84.19 105 MET A CA 1
ATOM 859 C C . MET A 1 105 ? -2.895 -14.388 17.860 1.00 84.19 105 MET A C 1
ATOM 861 O O . MET A 1 105 ? -1.776 -14.661 18.280 1.00 84.19 105 MET A O 1
ATOM 865 N N . GLN A 1 106 ? -3.821 -15.321 17.622 1.00 86.50 106 GLN A N 1
ATOM 866 C CA . GLN A 1 106 ? -3.569 -16.757 17.807 1.00 86.50 106 GLN A CA 1
ATOM 867 C C . GLN A 1 106 ? -2.436 -17.257 16.907 1.00 86.50 106 GLN A C 1
ATOM 869 O O . GLN A 1 106 ? -1.564 -17.990 17.364 1.00 86.50 106 GLN A O 1
ATOM 874 N N . LEU A 1 107 ? -2.424 -16.831 15.641 1.00 86.62 107 LEU A N 1
ATOM 875 C CA . LEU A 1 107 ? -1.356 -17.164 14.706 1.00 86.62 107 LEU A CA 1
ATOM 876 C C . LEU A 1 107 ? -0.012 -16.611 15.185 1.00 86.62 107 LEU A C 1
ATOM 878 O O . LEU A 1 107 ? 0.963 -17.349 15.207 1.00 86.62 107 LEU A O 1
ATOM 882 N N . ASN A 1 108 ? 0.041 -15.349 15.618 1.00 85.19 108 ASN A N 1
ATOM 883 C CA . ASN A 1 108 ? 1.264 -14.762 16.164 1.00 85.19 108 ASN A CA 1
ATOM 884 C C . ASN A 1 108 ? 1.746 -15.512 17.412 1.00 85.19 108 ASN A C 1
ATOM 886 O O . ASN A 1 108 ? 2.933 -15.783 17.528 1.00 85.19 108 ASN A O 1
ATOM 890 N N . GLN A 1 109 ? 0.849 -15.890 18.325 1.00 86.69 109 GLN A N 1
ATOM 891 C CA . GLN A 1 109 ? 1.212 -16.692 19.498 1.00 86.69 109 GLN A CA 1
ATOM 892 C C . GLN A 1 109 ? 1.792 -18.054 19.105 1.00 86.69 109 GLN A C 1
ATOM 894 O O . GLN A 1 109 ? 2.791 -18.468 19.680 1.00 86.69 109 GLN A O 1
ATOM 899 N N . LEU A 1 110 ? 1.197 -18.717 18.111 1.00 88.19 110 LEU A N 1
ATOM 900 C CA . LEU A 1 110 ? 1.668 -20.005 17.604 1.00 88.19 110 LEU A CA 1
ATOM 901 C C . LEU A 1 110 ? 3.007 -19.883 16.865 1.00 88.19 110 LEU A C 1
ATOM 903 O O . LEU A 1 110 ? 3.872 -20.725 17.029 1.00 88.19 110 LEU A O 1
ATOM 907 N N . LEU A 1 111 ? 3.216 -18.832 16.073 1.00 86.25 111 LEU A N 1
ATOM 908 C CA . LEU A 1 111 ? 4.495 -18.617 15.386 1.00 86.25 111 LEU A CA 1
ATOM 909 C C . LEU A 1 111 ? 5.625 -18.271 16.362 1.00 86.25 111 LEU A C 1
ATOM 911 O O . LEU A 1 111 ? 6.780 -18.596 16.109 1.00 86.25 111 LEU A O 1
ATOM 915 N N . LEU A 1 112 ? 5.298 -17.597 17.466 1.00 85.19 112 LEU A N 1
ATOM 916 C CA . LEU A 1 112 ? 6.268 -17.196 18.480 1.00 85.19 112 LEU A CA 1
ATOM 917 C C . LEU A 1 112 ? 6.495 -18.259 19.561 1.00 85.19 112 LEU A C 1
ATOM 919 O O . LEU A 1 112 ? 7.474 -18.135 20.298 1.00 85.19 112 LEU A O 1
ATOM 923 N N . SER A 1 113 ? 5.647 -19.292 19.663 1.00 81.38 113 SER A N 1
ATOM 924 C CA . SER A 1 113 ? 5.792 -20.348 20.677 1.00 81.38 113 SER A CA 1
ATOM 925 C C . SER A 1 113 ? 7.103 -21.114 20.547 1.00 81.38 113 SER A C 1
ATOM 927 O O . SER A 1 113 ? 7.632 -21.593 21.543 1.00 81.38 113 SER A O 1
ATOM 929 N N . ASP A 1 114 ? 7.646 -21.179 19.332 1.00 76.69 114 ASP A N 1
ATOM 930 C CA . ASP A 1 114 ? 8.899 -21.874 19.042 1.00 76.69 114 ASP A CA 1
ATOM 931 C C . ASP A 1 114 ? 10.122 -20.948 19.177 1.00 76.69 114 ASP A C 1
ATOM 933 O O . ASP A 1 114 ? 11.261 -21.411 19.225 1.00 76.69 114 ASP A O 1
ATOM 937 N N . CYS A 1 115 ? 9.907 -19.627 19.233 1.00 72.44 115 CYS A N 1
ATOM 938 C CA . CYS A 1 115 ? 10.974 -18.624 19.298 1.00 72.44 115 CYS A CA 1
ATOM 939 C C . CYS A 1 115 ? 11.351 -18.227 20.727 1.00 72.44 115 CYS A C 1
ATOM 941 O O . CYS A 1 115 ? 12.465 -17.750 20.951 1.00 72.44 115 CYS A O 1
ATOM 943 N N . PHE A 1 116 ? 10.444 -18.400 21.688 1.00 65.31 116 PHE A N 1
ATOM 944 C CA . PHE A 1 116 ? 10.688 -18.070 23.086 1.00 65.31 116 PHE A CA 1
ATOM 945 C C . PHE A 1 116 ? 10.383 -19.287 23.959 1.00 65.31 116 PHE A C 1
ATOM 947 O O . PHE A 1 116 ? 9.286 -19.833 23.848 1.00 65.31 116 PHE A O 1
ATOM 954 N N .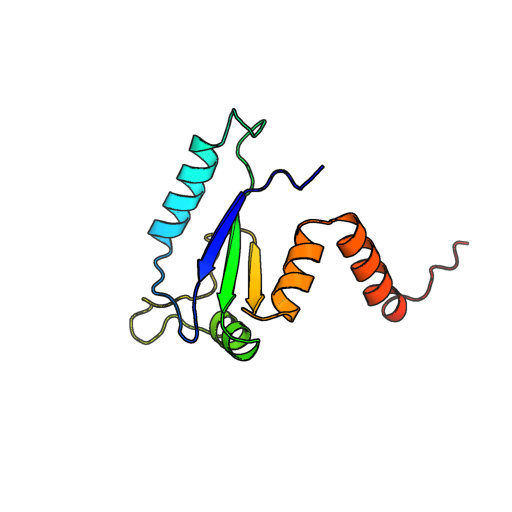 PRO A 1 117 ? 11.300 -19.714 24.849 1.00 61.34 117 PRO A N 1
ATOM 955 C CA . PRO A 1 117 ? 10.942 -20.699 25.859 1.00 61.34 117 PRO A CA 1
ATOM 956 C C . PRO A 1 117 ? 9.768 -20.149 26.675 1.00 61.34 117 PRO A C 1
ATOM 958 O O . PRO A 1 117 ? 9.725 -18.946 26.961 1.00 61.34 117 PRO A O 1
ATOM 961 N N . GLN A 1 118 ? 8.812 -21.013 27.035 1.00 57.25 118 GLN A N 1
ATOM 962 C CA . GLN A 1 118 ? 7.793 -20.663 28.024 1.00 57.25 118 GLN A CA 1
ATOM 963 C C . GLN A 1 118 ? 8.519 -20.046 29.219 1.00 57.25 118 GLN A C 1
ATOM 965 O O . GLN A 1 118 ? 9.414 -20.675 29.781 1.00 57.25 118 GLN A O 1
ATOM 970 N N . ARG A 1 119 ? 8.187 -18.798 29.570 1.00 52.59 119 ARG A N 1
ATOM 971 C CA . ARG A 1 119 ? 8.616 -18.250 30.855 1.00 52.59 119 ARG A CA 1
ATOM 972 C C . ARG A 1 119 ? 8.073 -19.198 31.917 1.00 52.59 119 ARG A C 1
ATOM 974 O O . ARG A 1 119 ? 6.865 -19.263 32.117 1.00 52.59 119 ARG A O 1
ATOM 981 N N . GLU A 1 120 ? 8.964 -19.959 32.543 1.00 48.28 120 GLU A N 1
ATOM 982 C CA . GLU A 1 120 ? 8.711 -20.491 33.871 1.00 48.28 120 GLU A CA 1
ATOM 983 C C . GLU A 1 120 ? 8.619 -19.267 34.781 1.00 48.28 120 GLU A C 1
ATOM 985 O O . GLU A 1 120 ? 9.625 -18.644 35.124 1.00 48.28 120 GLU A O 1
ATOM 990 N N . ASP A 1 121 ? 7.387 -18.845 35.050 1.00 46.91 121 ASP A N 1
ATOM 991 C CA . ASP A 1 121 ? 7.093 -17.838 36.055 1.00 46.91 121 ASP A CA 1
ATOM 992 C C . ASP A 1 121 ? 7.535 -18.400 37.422 1.00 46.91 121 ASP A C 1
ATOM 994 O O . ASP A 1 121 ? 6.938 -19.351 37.934 1.00 46.91 121 ASP A O 1
ATOM 998 N N . LEU A 1 122 ? 8.616 -17.835 37.972 1.00 38.00 122 LEU A N 1
ATOM 999 C CA . LEU A 1 122 ? 9.031 -17.941 39.377 1.00 38.00 122 LEU A CA 1
ATOM 1000 C C . LEU A 1 122 ? 8.533 -16.717 40.148 1.00 38.00 122 LEU A C 1
ATOM 1002 O O . LEU A 1 122 ? 8.744 -15.588 39.643 1.00 38.00 122 LEU A O 1
#

Secondary structure (DSSP, 8-state):
---SEEEEEEEEETSPPB--HHHHHHHHHHHHHHHBTTTBSSS-EEEEEEEESSHHHHHHHHH-B-TTTT-B-B--SSSS-EEEEESSHHHHHHHHHHH-HHHHHHHHHHHHTTTS------

Radius of gyration: 17.38 Å; chains: 1; bounding box: 34×36×54 Å

pLDDT: mean 86.22, std 11.85, range [38.0, 95.44]

Foldseek 3Di:
DFAQAAEDEDEQEAHFAFDDLVVLLVVLVVQQVVCDPPPHVHRHAYEYEYEYADVVSVVCLAPDPCPPVVRTHHDDVSHVYYHYAYPDPRSVVVVVCNRDVVVVVVVVCVVCPVVDPPPPDD

Organism: NCBI:txid408170

Sequence (122 aa):
MAPHCVYAVYNTGNTLLKWEYKTEVRLNAFLQHYLQGLPYHGPPTVYAIMTGSDMDMAFRLLTSTGGYKKTLFMLDTSYEHFYFLPNNSYGEYLLRLLVQPQRMMQLNQLLLSDCFPQREDL